Protein AF-A0A2E8F2G7-F1 (afdb_monomer_lite)

Secondary structure (DSSP, 8-state):
--PPPP----SSPPS-----GGGGT--SSSEEEEE--S-S--TT-HHHHHHHTT----TTS-HHHHHHHHHHHHHHHSS--SEEEEES---TT-EEE--HHHHHHHHHTEETTEEETTSPP-GGG-SS-EEEEESSHHHHHHHHHHHHHHHHTTT-S-S----

Radius of gyration: 19.28 Å; chains: 1; bounding box: 91×30×46 Å

Sequence (163 aa):
MTVPRLLHNMSVRPRTRVFHPEETLTRSHGVGLVFRFSVDDWSEDPRRLARLLGISVAQEADVEETLRQCLDEHVRRMPLPDACLVTEHSVLHDSACASDLTVAAVMSKSSGNIFLKQKQPSLYGIGPPIVLLLSDEQEVQEVLKWVRLHEADQKRPGQGEKP

Foldseek 3Di:
DDDDDPPPPPPDDPPDDDDDPVCQADDPAFAKEKQAAPDQDLPPDLVSLCVSQVHDDDPPDDSVVSLQVQLLVVLLPALDDQKFFKDLHDHPPHHYDPHNSPSQSQQQQDDDTMGGSPDGGDSVSRHRMMITGHRDVVSVVSRNVVSCVPCVVVPDDDDDDDD

Structure (mmCIF, N/CA/C/O backbone):
data_AF-A0A2E8F2G7-F1
#
_entry.id   AF-A0A2E8F2G7-F1
#
loop_
_atom_site.group_PDB
_atom_site.id
_atom_site.type_symbol
_atom_site.label_atom_id
_atom_site.label_alt_id
_atom_site.label_comp_id
_atom_site.label_asym_id
_atom_site.label_entity_id
_atom_site.label_seq_id
_atom_site.pdbx_PDB_ins_code
_atom_site.Cartn_x
_atom_site.Cartn_y
_atom_site.Cartn_z
_atom_site.occupancy
_atom_site.B_iso_or_equiv
_atom_site.auth_seq_id
_atom_site.auth_comp_id
_atom_site.auth_asym_id
_atom_site.auth_atom_id
_atom_site.pdbx_PDB_model_num
ATOM 1 N N . MET A 1 1 ? 54.626 5.316 9.269 1.00 40.19 1 MET A N 1
ATOM 2 C CA . MET A 1 1 ? 53.755 4.226 8.778 1.00 40.19 1 MET A CA 1
ATOM 3 C C . MET A 1 1 ? 52.319 4.708 8.883 1.00 40.19 1 MET A C 1
ATOM 5 O O . MET A 1 1 ? 51.849 4.942 9.988 1.00 40.19 1 MET A O 1
ATOM 9 N N . THR A 1 2 ? 51.677 4.987 7.753 1.00 44.59 2 THR A N 1
ATOM 10 C CA . THR A 1 2 ? 50.343 5.600 7.691 1.00 44.59 2 THR A CA 1
ATOM 11 C C . THR A 1 2 ? 49.302 4.487 7.650 1.00 44.59 2 THR A C 1
ATOM 13 O O . THR A 1 2 ? 49.283 3.696 6.712 1.00 44.59 2 THR A O 1
ATOM 16 N N . VAL A 1 3 ? 48.476 4.385 8.691 1.00 47.81 3 VAL A N 1
ATOM 17 C CA . VAL A 1 3 ? 47.394 3.392 8.766 1.00 47.81 3 VAL A CA 1
ATOM 18 C C . VAL A 1 3 ? 46.339 3.743 7.706 1.00 47.81 3 VAL A C 1
ATOM 20 O O . VAL A 1 3 ? 45.939 4.910 7.640 1.00 47.81 3 VAL A O 1
ATOM 23 N N . PRO A 1 4 ? 45.873 2.793 6.874 1.00 47.03 4 PRO A N 1
ATOM 24 C CA . PRO A 1 4 ? 44.811 3.068 5.918 1.00 47.03 4 PRO A CA 1
ATOM 25 C C . PRO A 1 4 ? 43.531 3.417 6.684 1.00 47.03 4 PRO A C 1
ATOM 27 O O . PRO A 1 4 ? 42.989 2.606 7.433 1.00 47.03 4 PRO A O 1
ATOM 30 N N . ARG A 1 5 ? 43.047 4.651 6.520 1.00 55.69 5 ARG A N 1
ATOM 31 C CA . ARG A 1 5 ? 41.720 5.045 6.998 1.00 55.69 5 ARG A CA 1
ATOM 32 C C . ARG A 1 5 ? 40.690 4.540 5.994 1.00 55.69 5 ARG A C 1
ATOM 34 O O . ARG A 1 5 ? 40.705 4.969 4.843 1.00 55.69 5 ARG A O 1
ATOM 41 N N . LEU A 1 6 ? 39.788 3.664 6.437 1.00 51.62 6 LEU A N 1
ATOM 42 C CA . LEU A 1 6 ? 38.568 3.365 5.691 1.00 51.62 6 LEU A CA 1
ATOM 43 C C . LEU A 1 6 ? 37.814 4.683 5.456 1.00 51.62 6 LEU A C 1
ATOM 45 O O . LEU A 1 6 ? 37.410 5.359 6.407 1.00 51.62 6 LEU A O 1
ATOM 49 N N . LEU A 1 7 ? 37.626 5.057 4.194 1.00 52.91 7 LEU A N 1
ATOM 50 C CA . LEU A 1 7 ? 36.696 6.114 3.817 1.00 52.91 7 LEU A CA 1
ATOM 51 C C . LEU A 1 7 ? 35.283 5.549 3.974 1.00 52.91 7 LEU A C 1
ATOM 53 O O . LEU A 1 7 ? 34.813 4.769 3.150 1.00 52.91 7 LEU A O 1
ATOM 57 N N . HIS A 1 8 ? 34.617 5.923 5.062 1.00 43.84 8 HIS A N 1
ATOM 58 C CA . HIS A 1 8 ? 33.224 5.574 5.311 1.00 43.84 8 HIS A CA 1
ATOM 59 C C . HIS A 1 8 ? 32.360 6.481 4.430 1.00 43.84 8 HIS A C 1
ATOM 61 O O . HIS A 1 8 ? 31.930 7.548 4.853 1.00 43.84 8 HIS A O 1
ATOM 67 N N . ASN A 1 9 ? 32.174 6.094 3.169 1.00 52.44 9 ASN A N 1
ATOM 68 C CA . ASN A 1 9 ? 31.421 6.864 2.179 1.00 52.44 9 ASN A CA 1
ATOM 69 C C . ASN A 1 9 ? 30.074 6.187 1.869 1.00 52.44 9 ASN A C 1
ATOM 71 O O . ASN A 1 9 ? 29.742 5.950 0.715 1.00 52.44 9 ASN A O 1
ATOM 75 N N . MET A 1 10 ? 29.329 5.793 2.908 1.00 49.56 10 MET A N 1
ATOM 76 C CA . MET A 1 10 ? 28.148 4.919 2.773 1.00 49.56 10 MET A CA 1
ATOM 77 C C . MET A 1 10 ? 26.815 5.564 3.193 1.00 49.56 10 MET A C 1
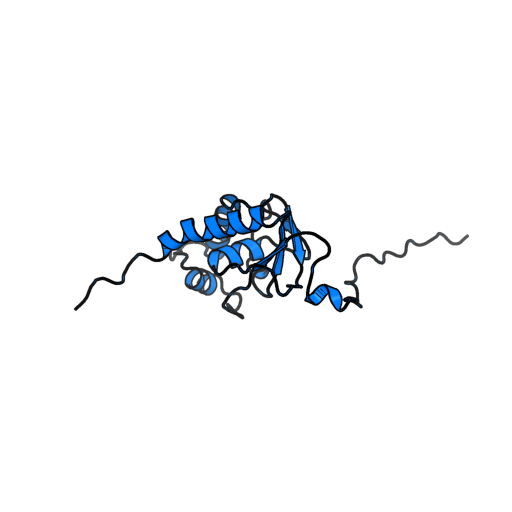ATOM 79 O O . MET A 1 10 ? 25.802 4.875 3.230 1.00 49.56 10 MET A O 1
ATOM 83 N N . SER A 1 11 ? 26.772 6.871 3.475 1.00 54.38 11 SER A N 1
ATOM 84 C CA . SER A 1 11 ? 25.556 7.509 4.02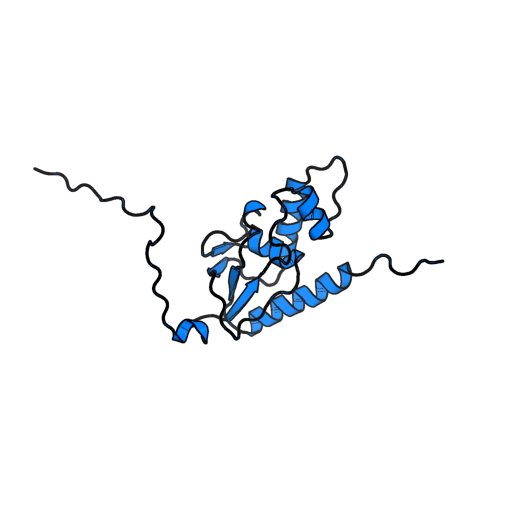7 1.00 54.38 11 SER A CA 1
ATOM 85 C C . SER A 1 11 ? 24.977 8.645 3.182 1.00 54.38 11 SER A C 1
ATOM 87 O O . SER A 1 11 ? 24.012 9.283 3.599 1.00 54.38 11 SER A O 1
ATOM 89 N N . VAL A 1 12 ? 25.545 8.942 2.011 1.00 55.88 12 VAL A N 1
ATOM 90 C CA . VAL A 1 12 ? 25.053 10.031 1.153 1.00 55.88 12 VAL A CA 1
ATOM 91 C C . VAL A 1 12 ? 24.199 9.434 0.040 1.00 55.88 12 VAL A C 1
ATOM 93 O O . VAL A 1 12 ? 24.662 8.560 -0.690 1.00 55.88 12 VAL A O 1
ATOM 96 N N . ARG A 1 13 ? 22.951 9.907 -0.098 1.00 50.47 13 ARG A N 1
ATOM 97 C CA . ARG A 1 13 ? 22.090 9.527 -1.228 1.00 50.47 13 ARG A CA 1
ATOM 98 C C . ARG A 1 13 ? 22.826 9.808 -2.550 1.00 50.47 13 ARG A C 1
ATOM 100 O O . ARG A 1 13 ? 23.494 10.843 -2.641 1.00 50.47 13 ARG A O 1
ATOM 107 N N . PRO A 1 14 ? 22.709 8.936 -3.568 1.00 56.03 14 PRO A N 1
ATOM 108 C CA . PRO A 1 14 ? 23.301 9.179 -4.878 1.00 56.03 14 PRO A CA 1
ATOM 109 C C . PRO A 1 14 ? 22.914 10.573 -5.378 1.00 56.03 14 PRO A C 1
ATOM 111 O O . PRO A 1 14 ? 21.732 10.896 -5.464 1.00 56.03 14 PRO A O 1
ATOM 114 N N . ARG A 1 15 ? 23.911 11.418 -5.665 1.00 55.78 15 ARG A N 1
ATOM 115 C CA . ARG A 1 15 ? 23.686 12.805 -6.113 1.00 55.78 15 ARG A CA 1
ATOM 116 C C . ARG A 1 15 ? 23.272 12.897 -7.582 1.00 55.78 15 ARG A C 1
ATOM 118 O O . ARG A 1 15 ? 22.765 13.929 -8.000 1.00 55.78 15 ARG A O 1
ATOM 125 N N . THR A 1 16 ? 23.454 11.812 -8.329 1.00 55.19 16 THR A N 1
ATOM 126 C CA . THR A 1 16 ? 23.105 11.712 -9.743 1.00 55.19 16 THR A CA 1
ATOM 127 C C . THR A 1 16 ? 22.395 10.385 -9.967 1.00 55.19 16 THR A C 1
ATOM 129 O O . THR A 1 16 ? 22.961 9.326 -9.698 1.00 55.19 16 THR A O 1
ATOM 132 N N . ARG A 1 17 ? 21.154 10.448 -10.449 1.00 58.88 17 ARG A N 1
ATOM 133 C CA . ARG A 1 17 ? 20.433 9.306 -11.015 1.00 58.88 17 ARG A CA 1
ATOM 134 C C . ARG A 1 17 ? 20.478 9.465 -12.532 1.00 58.88 17 ARG A C 1
ATOM 136 O O . ARG A 1 17 ? 20.071 10.504 -13.043 1.00 58.88 17 ARG A O 1
ATOM 143 N N . VAL A 1 18 ? 21.035 8.479 -13.226 1.00 61.56 18 VAL A N 1
ATOM 144 C CA . VAL A 1 18 ? 21.012 8.413 -14.690 1.00 61.56 18 VAL A CA 1
ATOM 145 C C . VAL A 1 18 ? 19.820 7.545 -15.058 1.00 61.56 18 VAL A C 1
ATOM 147 O O . VAL A 1 18 ? 19.725 6.429 -14.560 1.00 61.56 18 VAL A O 1
ATOM 150 N N . PHE A 1 19 ? 18.920 8.080 -15.876 1.00 56.78 19 PHE A N 1
ATOM 151 C CA . PHE A 1 19 ? 17.791 7.343 -16.428 1.00 56.78 19 PHE A CA 1
ATOM 152 C C . PHE A 1 19 ? 18.038 7.143 -17.917 1.00 56.78 19 PHE A C 1
ATOM 154 O O . PHE A 1 19 ? 18.404 8.095 -18.617 1.00 56.78 19 PHE A O 1
ATOM 161 N N . HIS A 1 20 ? 17.851 5.921 -18.404 1.00 58.22 20 HIS A N 1
ATOM 162 C CA . HIS A 1 20 ? 17.870 5.663 -19.838 1.00 58.22 20 HIS A CA 1
ATOM 163 C C . HIS A 1 20 ? 16.501 6.036 -20.432 1.00 58.22 20 HIS A C 1
ATOM 165 O O . HIS A 1 20 ? 15.480 5.689 -19.851 1.00 58.22 20 HIS A O 1
ATOM 171 N N . PRO A 1 21 ? 16.424 6.717 -21.590 1.00 57.84 21 PRO A N 1
ATOM 172 C CA . PRO A 1 21 ? 15.144 7.127 -22.181 1.00 57.84 21 PRO A CA 1
ATOM 173 C C . PRO A 1 21 ? 14.147 5.972 -22.390 1.00 57.84 21 PRO A C 1
ATOM 175 O O . PRO A 1 21 ? 12.942 6.166 -22.242 1.00 57.84 21 PRO A O 1
ATOM 178 N N . GLU A 1 22 ? 14.643 4.761 -22.667 1.00 54.91 22 GLU A N 1
ATOM 179 C CA . GLU A 1 22 ? 13.837 3.538 -22.822 1.00 54.91 22 GLU A CA 1
ATOM 180 C C . GLU A 1 22 ? 13.141 3.087 -21.522 1.00 54.91 22 GLU A C 1
ATOM 182 O O . GLU A 1 22 ? 12.105 2.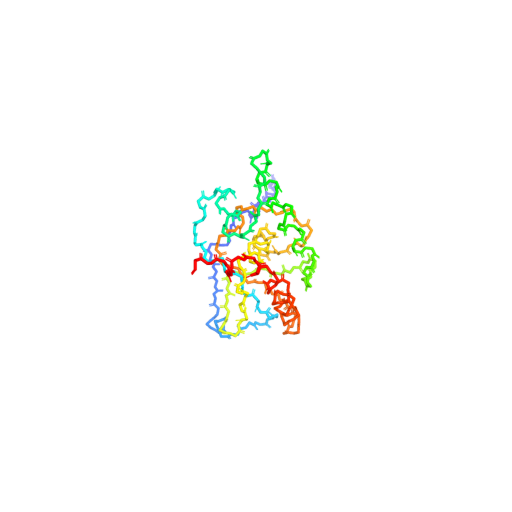418 -21.577 1.00 54.91 22 GLU A O 1
ATOM 187 N N . GLU A 1 23 ? 13.641 3.522 -20.358 1.00 60.00 23 GLU A N 1
ATOM 188 C CA . GLU A 1 23 ? 13.075 3.209 -19.038 1.00 60.00 23 GLU A CA 1
ATOM 189 C C . GLU A 1 23 ? 11.734 3.904 -18.788 1.00 60.00 23 GLU A C 1
ATOM 191 O O . GLU A 1 23 ? 11.034 3.529 -17.858 1.00 60.00 23 GLU A O 1
ATOM 196 N N . THR A 1 24 ? 11.342 4.890 -19.607 1.00 62.22 24 THR A N 1
ATOM 197 C CA . THR A 1 24 ? 10.027 5.557 -19.496 1.00 62.22 24 THR A CA 1
ATOM 198 C C . THR A 1 24 ? 8.890 4.767 -20.152 1.00 62.22 24 THR A C 1
ATOM 200 O O . THR A 1 24 ? 7.727 4.914 -19.768 1.00 62.22 24 THR A O 1
ATOM 203 N N . LEU A 1 25 ? 9.220 3.902 -21.116 1.00 65.62 25 LEU A N 1
ATOM 204 C CA . LEU A 1 25 ? 8.256 3.081 -21.855 1.00 65.62 25 LEU A CA 1
ATOM 205 C C . LEU A 1 25 ? 8.167 1.661 -21.298 1.00 65.62 25 LEU A C 1
ATOM 207 O O . LEU A 1 25 ? 7.089 1.070 -21.291 1.00 65.62 25 LEU A O 1
ATOM 211 N N . THR A 1 26 ? 9.293 1.115 -20.839 1.00 67.75 26 THR A N 1
ATOM 212 C CA . THR A 1 26 ? 9.395 -0.280 -20.400 1.00 67.75 26 THR A CA 1
ATOM 213 C C . THR A 1 26 ? 10.281 -0.406 -19.170 1.00 67.75 26 THR A C 1
ATOM 215 O O . THR A 1 26 ? 11.147 0.428 -18.920 1.00 67.75 26 THR A O 1
ATOM 218 N N . ARG A 1 27 ? 10.068 -1.466 -18.389 1.00 78.56 27 ARG A N 1
ATOM 219 C CA . ARG A 1 27 ? 10.907 -1.824 -17.245 1.00 78.56 27 ARG A CA 1
ATOM 220 C C . ARG A 1 27 ? 11.683 -3.089 -17.595 1.00 78.56 27 ARG A C 1
ATOM 222 O O . ARG A 1 27 ? 11.112 -4.013 -18.163 1.00 78.56 27 ARG A O 1
ATOM 229 N N . SER A 1 28 ? 12.969 -3.144 -17.251 1.00 73.62 28 SER A N 1
ATOM 230 C CA . SER A 1 28 ? 13.811 -4.315 -17.539 1.00 73.62 28 SER A CA 1
ATOM 231 C C . SER A 1 28 ? 13.382 -5.567 -16.768 1.00 73.62 28 SER A C 1
ATOM 233 O O . SER A 1 28 ? 13.557 -6.676 -17.269 1.00 73.62 28 SER A O 1
ATOM 235 N N . HIS A 1 29 ? 12.802 -5.397 -15.573 1.00 77.81 29 HIS A N 1
ATOM 236 C CA . HIS A 1 29 ? 12.365 -6.489 -14.702 1.00 77.81 29 HIS A CA 1
ATOM 237 C C . HIS A 1 29 ? 11.142 -6.112 -13.860 1.00 77.81 29 HIS A C 1
ATOM 239 O O . HIS A 1 29 ? 11.056 -4.988 -13.361 1.00 77.81 29 HIS A O 1
ATOM 245 N N . GLY A 1 30 ? 10.268 -7.095 -13.628 1.00 86.56 30 GLY A N 1
ATOM 246 C CA . GLY A 1 30 ? 9.059 -6.968 -12.815 1.00 86.56 30 GLY A CA 1
ATOM 247 C C . GLY A 1 30 ? 7.950 -6.154 -13.480 1.00 86.56 30 GLY A C 1
ATOM 248 O O . GLY A 1 30 ? 8.165 -5.465 -14.479 1.00 86.56 30 GLY A O 1
ATOM 249 N N . VAL A 1 31 ? 6.758 -6.222 -12.896 1.00 92.56 31 VAL A N 1
ATOM 250 C CA . VAL A 1 31 ? 5.579 -5.458 -13.323 1.00 92.56 31 VAL A CA 1
ATOM 251 C C . VAL A 1 31 ? 5.233 -4.443 -12.241 1.00 92.56 31 VAL A C 1
ATOM 253 O O . VAL A 1 31 ? 5.213 -4.773 -11.053 1.00 92.56 31 VAL A O 1
ATOM 256 N N . GLY A 1 32 ? 5.026 -3.185 -12.634 1.00 94.06 32 GLY A N 1
ATOM 257 C CA . GLY A 1 32 ? 4.753 -2.110 -11.692 1.00 94.06 32 GLY A CA 1
ATOM 258 C C . GLY A 1 32 ? 3.277 -2.022 -11.318 1.00 94.06 32 GLY A C 1
ATOM 259 O O . GLY A 1 32 ? 2.397 -1.968 -12.178 1.00 94.06 32 GLY A O 1
ATOM 260 N N . LEU A 1 33 ? 3.021 -1.933 -10.014 1.00 96.44 33 LEU A N 1
ATOM 261 C CA . LEU A 1 33 ? 1.741 -1.508 -9.462 1.00 96.44 33 LEU A CA 1
ATOM 262 C C . LEU A 1 33 ? 1.923 -0.157 -8.764 1.00 96.44 33 LEU A C 1
ATOM 264 O O . LEU A 1 33 ? 2.623 -0.050 -7.755 1.00 96.44 33 LEU A O 1
ATOM 268 N N . VAL A 1 34 ? 1.313 0.879 -9.333 1.00 96.50 34 VAL A N 1
ATOM 269 C CA . VAL A 1 34 ? 1.389 2.263 -8.867 1.00 96.50 34 VAL A CA 1
ATOM 270 C C . VAL A 1 34 ? 0.428 2.479 -7.704 1.00 96.50 34 VAL A C 1
ATOM 272 O O . VAL A 1 34 ? -0.769 2.202 -7.805 1.00 96.50 34 VAL A O 1
ATOM 275 N N . PHE A 1 35 ? 0.950 3.053 -6.625 1.00 95.50 35 PHE A N 1
ATOM 276 C CA . PHE A 1 35 ? 0.197 3.512 -5.468 1.00 95.50 35 PHE A CA 1
ATOM 277 C C . PHE A 1 35 ? 0.361 5.025 -5.348 1.00 95.50 35 PHE A C 1
ATOM 279 O O . PHE A 1 35 ? 1.455 5.534 -5.090 1.00 95.50 35 PHE A O 1
ATOM 286 N N . ARG A 1 36 ? -0.735 5.751 -5.569 1.00 94.00 36 ARG A N 1
ATOM 287 C CA . ARG A 1 36 ? -0.797 7.211 -5.469 1.00 94.00 36 ARG A CA 1
ATOM 288 C C . ARG A 1 36 ? -1.948 7.581 -4.561 1.00 94.00 36 ARG A C 1
ATOM 290 O O . ARG A 1 36 ? -3.086 7.244 -4.865 1.00 94.00 36 ARG A O 1
ATOM 297 N N . PHE A 1 37 ? -1.635 8.249 -3.459 1.00 92.12 37 PHE A N 1
ATOM 298 C CA . PHE A 1 37 ? -2.659 8.707 -2.536 1.00 92.12 37 PHE A CA 1
ATOM 299 C C . PHE A 1 37 ? -3.378 9.897 -3.164 1.00 92.12 37 PHE A C 1
ATOM 301 O O . PHE A 1 37 ? -2.721 10.790 -3.697 1.00 92.12 37 PHE A O 1
ATOM 308 N N . SER A 1 38 ? -4.712 9.898 -3.158 1.00 87.12 38 SER A N 1
ATOM 309 C CA . SER A 1 38 ? -5.491 10.922 -3.875 1.00 87.12 38 SER A CA 1
ATOM 310 C C . SER A 1 38 ? -5.397 12.311 -3.239 1.00 87.12 38 SER A C 1
ATOM 312 O O . SER A 1 38 ? -5.796 13.301 -3.850 1.00 87.12 38 SER A O 1
ATOM 314 N N . VAL A 1 39 ? -4.898 12.392 -2.004 1.00 82.69 39 VAL A N 1
ATOM 315 C CA . VAL A 1 39 ? -4.754 13.635 -1.249 1.00 82.69 39 VAL A CA 1
ATOM 316 C C . VAL A 1 39 ? -3.274 13.956 -1.103 1.00 82.69 39 VAL A C 1
ATOM 318 O O . VAL A 1 39 ? -2.563 13.279 -0.368 1.00 82.69 39 VAL A O 1
ATOM 321 N N . ASP A 1 40 ? -2.834 15.023 -1.767 1.00 70.50 40 ASP A N 1
ATOM 322 C CA . ASP A 1 40 ? -1.426 15.442 -1.768 1.00 70.50 40 ASP A CA 1
ATOM 323 C C . ASP A 1 40 ? -0.917 15.853 -0.375 1.00 70.50 40 ASP A C 1
ATOM 325 O O . ASP A 1 40 ? 0.272 15.723 -0.091 1.00 70.50 40 ASP A O 1
ATOM 329 N N . ASP A 1 41 ? -1.806 16.336 0.502 1.00 76.62 41 ASP A N 1
ATOM 330 C CA . ASP A 1 41 ? -1.461 16.718 1.872 1.00 76.62 41 ASP A CA 1
ATOM 331 C C . ASP A 1 41 ? -2.612 16.466 2.864 1.00 76.62 41 ASP A C 1
ATOM 333 O O . ASP A 1 41 ? -3.672 17.106 2.826 1.00 76.62 41 ASP A O 1
ATOM 337 N N . TRP A 1 42 ? -2.387 15.535 3.793 1.00 86.50 42 TRP A N 1
ATOM 338 C CA . TRP A 1 42 ? -3.245 15.287 4.958 1.00 86.50 42 TRP A CA 1
ATOM 339 C C . TRP A 1 42 ? -2.776 16.064 6.206 1.00 86.50 42 TRP A C 1
ATOM 341 O O . TRP A 1 42 ? -3.341 15.894 7.287 1.00 86.50 42 TRP A O 1
ATOM 351 N N . SER A 1 43 ? -1.795 16.957 6.035 1.00 85.81 43 SER A N 1
ATOM 352 C CA . SER A 1 43 ? -1.189 17.862 7.021 1.00 85.81 43 SER A CA 1
ATOM 353 C C . SER A 1 43 ? -0.639 17.163 8.256 1.00 85.81 43 SER A C 1
ATOM 355 O O . SER A 1 43 ? -0.629 17.733 9.343 1.00 85.81 43 SER A O 1
ATOM 357 N N . GLU A 1 44 ? -0.227 15.910 8.081 1.00 85.88 44 GLU A N 1
ATOM 358 C CA . GLU A 1 44 ? 0.313 15.060 9.138 1.00 85.88 44 GLU A CA 1
ATOM 359 C C . GLU A 1 44 ? -0.617 14.903 10.366 1.00 85.88 44 GLU A C 1
ATOM 361 O O . GLU A 1 44 ? -0.165 14.530 11.444 1.00 85.88 44 GLU A O 1
ATOM 366 N N . ASP A 1 45 ? -1.932 15.134 10.205 1.00 91.56 45 ASP A N 1
ATOM 367 C CA . ASP A 1 45 ? -2.959 14.931 11.238 1.00 91.56 45 ASP A CA 1
ATOM 368 C C . ASP A 1 45 ? -3.608 13.530 11.136 1.00 91.56 45 ASP A C 1
ATOM 370 O O . ASP A 1 45 ? -4.409 13.283 10.220 1.00 91.56 45 ASP A O 1
ATOM 374 N N . PRO A 1 46 ? -3.356 12.613 12.094 1.00 93.19 46 PRO A N 1
ATOM 375 C CA . PRO A 1 46 ? -3.945 11.274 12.101 1.00 93.19 46 PRO A CA 1
ATOM 376 C C . PRO A 1 46 ? -5.481 11.281 12.061 1.00 93.19 46 PRO A C 1
ATOM 378 O O . PRO A 1 46 ? -6.089 10.433 11.409 1.00 93.19 46 PRO A O 1
ATOM 381 N N . ARG A 1 47 ? -6.156 12.255 12.692 1.00 93.19 47 ARG A N 1
ATOM 382 C CA . ARG A 1 47 ? -7.633 12.323 12.658 1.00 93.19 47 ARG A CA 1
ATOM 383 C C . ARG A 1 47 ? -8.147 12.709 11.280 1.00 93.19 47 ARG A C 1
ATOM 385 O O . ARG A 1 47 ? -9.213 12.249 10.859 1.00 93.19 47 ARG A O 1
ATOM 392 N N . ARG A 1 48 ? -7.425 13.566 10.560 1.00 92.69 48 ARG A N 1
ATOM 393 C CA . ARG A 1 48 ? -7.739 13.887 9.167 1.00 92.69 48 ARG A CA 1
ATOM 394 C C . ARG A 1 48 ? -7.503 12.683 8.265 1.00 92.69 48 ARG A C 1
ATOM 396 O O . ARG A 1 48 ? -8.398 12.366 7.485 1.00 92.69 48 ARG A O 1
ATOM 403 N N . LEU A 1 49 ? -6.377 11.989 8.420 1.00 94.00 49 LEU A N 1
ATOM 404 C CA . LEU A 1 49 ? -6.079 10.784 7.648 1.00 94.00 49 LEU A CA 1
ATOM 405 C C . LEU A 1 49 ? -7.151 9.704 7.848 1.00 94.00 49 LEU A C 1
ATOM 407 O O . LEU A 1 49 ? -7.693 9.207 6.867 1.00 94.00 49 LEU A O 1
ATOM 411 N N . ALA A 1 50 ? -7.550 9.413 9.089 1.00 93.62 50 ALA A N 1
ATOM 412 C CA . ALA A 1 50 ? -8.609 8.439 9.370 1.00 93.62 50 ALA A CA 1
ATOM 413 C C . ALA A 1 50 ? -9.929 8.766 8.656 1.00 93.62 50 ALA A C 1
ATOM 415 O O . ALA A 1 50 ? -10.532 7.884 8.050 1.00 93.62 50 ALA A O 1
ATOM 416 N N . ARG A 1 51 ? -10.342 10.041 8.645 1.00 91.69 51 ARG A N 1
ATOM 417 C CA . ARG A 1 51 ? -11.548 10.480 7.922 1.00 91.69 51 ARG A CA 1
ATOM 418 C C . ARG A 1 51 ? -11.432 10.293 6.411 1.00 91.69 51 ARG A C 1
ATOM 420 O O . ARG A 1 51 ? -12.393 9.844 5.798 1.00 91.69 51 ARG A O 1
ATOM 427 N N . LEU A 1 52 ? -10.278 10.620 5.826 1.00 92.19 52 LEU A N 1
ATOM 428 C CA . LEU A 1 52 ? -10.025 10.433 4.392 1.00 92.19 52 LEU A CA 1
ATOM 429 C C . LEU A 1 52 ? -10.076 8.954 3.995 1.00 92.19 52 LEU A C 1
ATOM 431 O O . LEU A 1 52 ? -10.588 8.620 2.934 1.00 92.19 52 LEU A O 1
ATOM 435 N N . LEU A 1 53 ? -9.595 8.076 4.876 1.00 92.12 53 LEU A N 1
ATOM 436 C CA . LEU A 1 53 ? -9.588 6.628 4.675 1.00 92.12 53 LEU A CA 1
ATOM 437 C C . LEU A 1 53 ? -10.913 5.940 5.044 1.00 92.12 53 LEU A C 1
ATOM 439 O O . LEU A 1 53 ? -11.018 4.725 4.909 1.00 92.12 53 LEU A O 1
ATOM 443 N N . GLY A 1 54 ? -11.908 6.681 5.546 1.00 91.31 54 GLY A N 1
ATOM 444 C CA . GLY A 1 54 ? -13.169 6.107 6.029 1.00 91.31 54 GLY A CA 1
ATOM 445 C C . GLY A 1 54 ? -13.028 5.247 7.293 1.00 91.31 54 GLY A C 1
ATOM 446 O O . GLY A 1 54 ? -13.910 4.445 7.593 1.00 91.31 54 GLY A O 1
ATOM 447 N N . ILE A 1 55 ? -11.936 5.399 8.048 1.00 91.69 55 ILE A N 1
ATOM 448 C CA . ILE A 1 55 ? -11.673 4.647 9.277 1.00 91.69 55 ILE A CA 1
ATOM 449 C C . ILE A 1 55 ? -12.360 5.355 10.447 1.00 91.69 55 ILE A C 1
ATOM 451 O O . ILE A 1 55 ? -12.026 6.487 10.807 1.00 91.69 55 ILE A O 1
ATOM 455 N N . SER A 1 56 ? -13.322 4.670 11.063 1.00 89.81 56 SER A N 1
ATOM 456 C CA . SER A 1 56 ? -13.990 5.155 12.269 1.00 89.81 56 SER A CA 1
ATOM 457 C C . SER A 1 56 ? -13.098 4.944 13.488 1.00 89.81 56 SER A C 1
ATOM 459 O O . SER A 1 56 ? -12.763 3.813 13.831 1.00 89.81 56 SER A O 1
ATOM 461 N N . VAL A 1 57 ? -12.760 6.033 14.176 1.00 90.62 57 VAL A N 1
ATOM 462 C CA . VAL A 1 57 ? -11.957 6.011 15.403 1.00 90.62 57 VAL A CA 1
ATOM 463 C C . VAL A 1 57 ? -12.798 6.550 16.554 1.00 90.62 57 VAL A C 1
ATOM 465 O O . VAL A 1 57 ? -13.380 7.632 16.448 1.00 90.62 57 VAL A O 1
ATOM 468 N N . ALA A 1 58 ? -12.869 5.802 17.656 1.00 89.12 58 ALA A N 1
ATOM 469 C CA . ALA A 1 58 ? -13.587 6.236 18.851 1.00 89.12 58 ALA A CA 1
ATOM 470 C C . ALA A 1 58 ? -12.980 7.527 19.427 1.00 89.12 58 ALA A C 1
ATOM 472 O O . ALA A 1 58 ? -11.780 7.774 19.310 1.00 89.12 58 ALA A O 1
ATOM 473 N N . GLN A 1 59 ? -13.805 8.360 20.066 1.00 84.50 59 GLN A N 1
ATOM 474 C CA . GLN A 1 59 ? -13.388 9.691 20.518 1.00 84.50 59 GLN A CA 1
ATOM 475 C C . GLN A 1 59 ? -12.189 9.653 21.482 1.00 84.50 59 GLN A C 1
ATOM 477 O O . GLN A 1 59 ? -11.283 10.479 21.346 1.00 84.50 59 GLN A O 1
ATOM 482 N N . GLU A 1 60 ? -12.174 8.672 22.388 1.00 88.94 60 GLU A N 1
ATOM 483 C CA . GLU A 1 60 ? -11.142 8.481 23.418 1.00 88.94 60 GLU A CA 1
ATOM 484 C C . GLU A 1 60 ? -9.987 7.560 22.992 1.00 88.94 60 GLU A C 1
ATOM 486 O O . GLU A 1 60 ? -9.022 7.408 23.736 1.00 88.94 60 GLU A O 1
ATOM 491 N N . ALA A 1 61 ? -10.064 6.936 21.812 1.00 89.94 61 ALA A N 1
ATOM 492 C CA . ALA A 1 61 ? -9.009 6.047 21.339 1.00 89.94 61 ALA A CA 1
ATOM 493 C C . ALA A 1 61 ? -7.783 6.832 20.852 1.00 89.94 61 ALA A C 1
ATOM 495 O O . ALA A 1 61 ? -7.901 7.941 20.317 1.00 89.94 61 ALA A O 1
ATOM 496 N N . ASP A 1 62 ? -6.606 6.216 20.977 1.00 94.75 62 ASP A N 1
ATOM 497 C CA . ASP A 1 62 ? -5.402 6.689 20.301 1.00 94.75 62 ASP A CA 1
ATOM 498 C C . ASP A 1 62 ? -5.576 6.508 18.787 1.00 94.75 62 ASP A C 1
ATOM 500 O O . ASP A 1 62 ? -5.636 5.394 18.259 1.00 94.75 62 ASP A O 1
ATOM 504 N N . VAL A 1 63 ? -5.710 7.633 18.091 1.00 94.81 63 VAL A N 1
ATOM 505 C CA . VAL A 1 63 ? -6.013 7.681 16.660 1.00 94.81 63 VAL A CA 1
ATOM 506 C C . VAL A 1 63 ? -4.854 7.161 15.829 1.00 94.81 63 VAL A C 1
ATOM 508 O O . VAL A 1 63 ? -5.075 6.477 14.831 1.00 94.81 63 VAL A O 1
ATOM 511 N N . GLU A 1 64 ? -3.631 7.491 16.228 1.00 95.38 64 GLU A N 1
ATOM 512 C CA . GLU A 1 64 ? -2.434 7.119 15.490 1.00 95.38 64 GLU A CA 1
ATOM 513 C C . GLU A 1 64 ? -2.220 5.610 15.572 1.00 95.38 64 GLU A C 1
ATOM 515 O O . GLU A 1 64 ? -2.010 4.955 14.549 1.00 95.38 64 GLU A O 1
ATOM 520 N N . GLU A 1 65 ? -2.359 5.047 16.771 1.00 95.88 65 GLU A N 1
ATOM 521 C CA . GLU A 1 65 ? -2.245 3.607 16.976 1.00 95.88 65 GLU A CA 1
ATOM 522 C C . GLU A 1 65 ? -3.383 2.840 16.292 1.00 95.88 65 GLU A C 1
ATOM 524 O O . GLU A 1 65 ? -3.134 1.849 15.606 1.00 95.88 65 GLU A O 1
ATOM 529 N N . THR A 1 66 ? -4.622 3.339 16.380 1.00 95.62 66 THR A N 1
ATOM 530 C CA . THR A 1 66 ? -5.767 2.733 15.676 1.00 95.62 66 THR A CA 1
ATOM 531 C C . THR A 1 66 ? -5.522 2.693 14.167 1.00 95.62 66 THR A C 1
ATOM 533 O O . THR A 1 66 ? -5.721 1.660 13.529 1.00 95.62 66 THR A O 1
ATOM 536 N N . LEU A 1 67 ? -5.032 3.793 13.586 1.00 96.12 67 LEU A N 1
ATOM 537 C CA . LEU A 1 67 ? -4.669 3.838 12.173 1.00 96.12 67 LEU A CA 1
ATOM 538 C C . LEU A 1 67 ? -3.582 2.826 11.828 1.00 96.12 67 LEU A C 1
ATOM 540 O O . LEU A 1 67 ? -3.742 2.072 10.870 1.00 96.12 67 LEU A O 1
ATOM 544 N N . ARG A 1 68 ? -2.489 2.780 12.599 1.00 97.25 68 ARG A N 1
ATOM 545 C CA . ARG A 1 68 ? -1.410 1.811 12.365 1.00 97.25 68 ARG A CA 1
ATOM 546 C C . ARG A 1 68 ? -1.937 0.382 12.370 1.00 97.25 68 ARG A C 1
ATOM 548 O O . ARG A 1 68 ? -1.590 -0.377 11.471 1.00 97.25 68 ARG A O 1
ATOM 555 N N . GLN A 1 69 ? -2.795 0.032 13.323 1.00 96.50 69 GLN A N 1
ATOM 556 C CA . GLN A 1 69 ? -3.385 -1.303 13.412 1.00 96.50 69 GLN A CA 1
ATOM 557 C C . GLN A 1 69 ? -4.265 -1.621 12.200 1.00 96.50 69 GLN A C 1
ATOM 559 O O . GLN A 1 69 ? -4.089 -2.672 11.582 1.00 96.50 69 GLN A O 1
ATOM 564 N N . CYS A 1 70 ? -5.146 -0.699 11.797 1.00 95.81 70 CYS A N 1
ATOM 565 C CA . CYS A 1 70 ? -5.992 -0.881 10.618 1.00 95.81 70 CYS A CA 1
ATOM 566 C C . CYS A 1 70 ? -5.167 -1.051 9.332 1.00 95.81 70 CYS A C 1
ATOM 568 O O . CYS A 1 70 ? -5.428 -1.962 8.547 1.00 95.81 70 CYS A O 1
ATOM 570 N N . LEU A 1 71 ? -4.149 -0.210 9.119 1.00 96.25 71 LEU A N 1
ATOM 571 C CA . LEU A 1 71 ? -3.274 -0.291 7.944 1.00 96.25 71 LEU A CA 1
ATOM 572 C C . LEU A 1 71 ? -2.432 -1.579 7.945 1.00 96.25 71 LEU A C 1
ATOM 574 O O . LEU A 1 71 ? -2.250 -2.212 6.902 1.00 96.25 71 LEU A O 1
ATOM 578 N N . ASP A 1 72 ? -1.928 -1.989 9.112 1.00 97.56 72 ASP A N 1
ATOM 579 C CA . ASP A 1 72 ? -1.165 -3.227 9.272 1.00 97.56 72 ASP A CA 1
ATOM 580 C C . ASP A 1 72 ? -2.017 -4.450 8.921 1.00 97.56 72 ASP A C 1
ATOM 582 O O . ASP A 1 72 ? -1.598 -5.276 8.103 1.00 97.56 72 ASP A O 1
ATOM 586 N N . GLU A 1 73 ? -3.220 -4.531 9.492 1.00 96.12 73 GLU A N 1
ATOM 587 C CA . GLU A 1 73 ? -4.172 -5.611 9.254 1.00 96.12 73 GLU A CA 1
ATOM 588 C C . GLU A 1 73 ? -4.610 -5.676 7.789 1.00 96.12 73 GLU A C 1
ATOM 590 O O . GLU A 1 73 ? -4.632 -6.764 7.203 1.00 96.12 73 GLU A O 1
ATOM 595 N N . HIS A 1 74 ? -4.889 -4.522 7.178 1.00 95.69 74 HIS A N 1
ATOM 596 C CA . HIS A 1 74 ? -5.259 -4.436 5.767 1.00 95.69 74 HIS A CA 1
ATOM 597 C C . HIS A 1 74 ? -4.184 -5.065 4.878 1.00 95.69 74 HIS A C 1
ATOM 599 O O . HIS A 1 74 ? -4.466 -6.000 4.129 1.00 95.69 74 HIS A O 1
ATOM 605 N N . VAL A 1 75 ? -2.921 -4.655 5.040 1.00 96.25 75 VAL A N 1
ATOM 606 C CA . VAL A 1 75 ? -1.798 -5.200 4.255 1.00 96.25 75 VAL A CA 1
ATOM 607 C C . VAL A 1 75 ? -1.543 -6.679 4.544 1.00 96.25 75 VAL A C 1
ATOM 609 O O . VAL A 1 75 ? -1.184 -7.423 3.632 1.00 96.25 75 VAL A O 1
ATOM 612 N N . ARG A 1 76 ? -1.732 -7.149 5.785 1.00 95.44 76 ARG A N 1
ATOM 613 C CA . ARG A 1 76 ? -1.548 -8.574 6.117 1.00 95.44 76 ARG A CA 1
ATOM 614 C C . ARG A 1 76 ? -2.497 -9.481 5.337 1.00 95.44 76 ARG A C 1
ATOM 616 O O . ARG A 1 76 ? -2.090 -10.576 4.953 1.00 95.44 76 ARG A O 1
ATOM 623 N N . ARG A 1 77 ? -3.724 -9.021 5.083 1.00 94.81 77 ARG A N 1
ATOM 624 C CA . ARG A 1 77 ? -4.757 -9.768 4.346 1.00 94.81 77 ARG A CA 1
ATOM 625 C C . ARG A 1 77 ? -4.570 -9.729 2.827 1.00 94.81 77 ARG A C 1
ATOM 627 O O . ARG A 1 77 ? -5.128 -10.575 2.133 1.00 94.81 77 ARG A O 1
ATOM 634 N N . MET A 1 78 ? -3.796 -8.774 2.313 1.00 95.19 78 MET A N 1
ATOM 635 C CA . MET A 1 78 ? -3.544 -8.642 0.879 1.00 95.19 78 MET A CA 1
ATOM 636 C C . MET A 1 78 ? -2.664 -9.780 0.339 1.00 95.19 78 MET A C 1
ATOM 638 O O . MET A 1 78 ? -1.731 -10.216 1.029 1.00 95.19 78 MET A O 1
ATOM 642 N N . PRO A 1 79 ? -2.860 -10.191 -0.929 1.00 95.94 79 PRO A N 1
ATOM 643 C CA . PRO A 1 79 ? -1.989 -11.1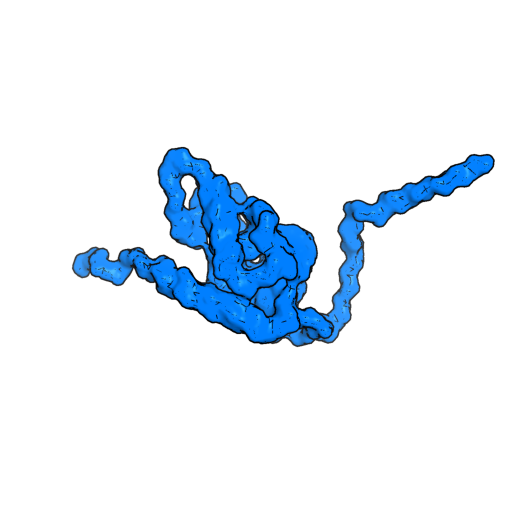33 -1.630 1.00 95.94 79 PRO A CA 1
ATOM 644 C C . PRO A 1 79 ? -0.705 -10.440 -2.129 1.00 95.94 79 PRO A C 1
ATOM 646 O O . PRO A 1 79 ? -0.311 -10.579 -3.277 1.00 95.94 79 PRO A O 1
ATOM 649 N N . LEU A 1 80 ? -0.072 -9.637 -1.273 1.00 95.56 80 LEU A N 1
ATOM 650 C CA . LEU A 1 80 ? 1.247 -9.064 -1.533 1.00 95.56 80 LEU A CA 1
ATOM 651 C C . LEU A 1 80 ? 2.341 -10.003 -1.006 1.00 95.56 80 LEU A C 1
ATOM 653 O O . LEU A 1 80 ? 2.127 -10.623 0.051 1.00 95.56 80 LEU A O 1
ATOM 657 N N . PRO A 1 81 ? 3.510 -10.055 -1.673 1.00 95.12 81 PRO A N 1
ATOM 658 C CA . PRO A 1 81 ? 4.679 -10.762 -1.162 1.00 95.12 81 PRO A CA 1
ATOM 659 C C . PRO A 1 81 ? 5.143 -10.162 0.172 1.00 95.12 81 PRO A C 1
ATOM 661 O O . PRO A 1 81 ? 4.857 -9.006 0.494 1.00 95.12 81 PRO A O 1
ATOM 664 N N . ASP A 1 82 ? 5.895 -10.938 0.955 1.00 95.62 82 ASP A N 1
ATOM 665 C CA . ASP A 1 82 ? 6.409 -10.477 2.253 1.00 95.62 82 ASP A CA 1
ATOM 666 C C . ASP A 1 82 ? 7.381 -9.299 2.121 1.00 95.62 82 ASP A C 1
ATOM 668 O O . ASP A 1 82 ? 7.460 -8.446 3.012 1.00 95.62 82 ASP A O 1
ATOM 672 N N . ALA A 1 83 ? 8.095 -9.236 0.998 1.00 95.44 83 ALA A N 1
ATOM 673 C CA . ALA A 1 83 ? 8.973 -8.141 0.632 1.00 95.44 83 ALA A CA 1
ATOM 674 C C . ALA A 1 83 ? 8.951 -7.929 -0.884 1.00 95.44 83 ALA A C 1
ATOM 676 O O . ALA A 1 83 ? 8.960 -8.895 -1.645 1.00 95.44 83 ALA A O 1
ATOM 677 N N . CYS A 1 84 ? 8.978 -6.673 -1.323 1.00 93.88 84 CYS A N 1
ATOM 678 C CA . CYS A 1 84 ? 9.174 -6.332 -2.731 1.00 93.88 84 CYS A CA 1
ATOM 679 C C . CYS A 1 84 ? 9.917 -5.005 -2.889 1.00 93.88 84 CYS A C 1
ATOM 681 O O . CYS A 1 84 ? 10.038 -4.209 -1.951 1.00 93.88 84 CYS A O 1
ATOM 683 N N . LEU A 1 85 ? 10.462 -4.789 -4.086 1.00 94.62 85 LEU A N 1
ATOM 684 C CA . LEU A 1 85 ? 11.167 -3.557 -4.410 1.00 94.62 85 LEU A CA 1
ATOM 685 C C . LEU A 1 85 ? 10.176 -2.421 -4.647 1.00 94.62 85 LEU A C 1
ATOM 687 O O . LEU A 1 85 ? 9.119 -2.605 -5.249 1.00 94.62 85 LEU A O 1
ATOM 691 N N . VAL A 1 86 ? 10.570 -1.237 -4.193 1.00 93.50 86 VAL A N 1
ATOM 692 C CA . VAL A 1 86 ? 9.837 0.014 -4.370 1.00 93.50 86 VAL A CA 1
ATOM 693 C C . VAL A 1 86 ? 10.660 0.935 -5.258 1.00 93.50 86 VAL A C 1
ATOM 695 O O . VAL A 1 86 ? 11.879 1.037 -5.109 1.00 93.50 86 VAL A O 1
ATOM 698 N N . THR A 1 87 ? 9.991 1.642 -6.158 1.00 90.62 87 THR A N 1
ATOM 699 C CA . THR A 1 87 ? 10.585 2.730 -6.935 1.00 90.62 87 THR A CA 1
ATOM 700 C C . THR A 1 87 ? 9.616 3.897 -7.060 1.00 90.62 87 THR A C 1
ATOM 702 O O . THR A 1 87 ? 8.406 3.729 -6.984 1.00 90.62 87 THR A O 1
ATOM 705 N N . GLU A 1 88 ? 10.153 5.094 -7.258 1.00 87.19 88 GLU A N 1
ATOM 706 C CA . GLU A 1 88 ? 9.381 6.316 -7.520 1.00 87.19 88 GLU A CA 1
ATOM 707 C C . GLU A 1 88 ? 9.025 6.441 -9.018 1.00 87.19 88 GLU A C 1
ATOM 709 O O . GLU A 1 88 ? 8.277 7.329 -9.416 1.00 87.19 88 GLU A O 1
ATOM 714 N N . HIS A 1 89 ? 9.575 5.560 -9.863 1.00 84.56 89 HIS A N 1
ATOM 715 C CA . HIS A 1 89 ? 9.449 5.623 -11.317 1.00 84.56 89 HIS A CA 1
ATOM 716 C C . HIS A 1 89 ? 8.365 4.671 -11.852 1.00 84.56 89 HIS A C 1
ATOM 718 O O . HIS A 1 89 ? 8.560 3.447 -11.889 1.00 84.56 89 HIS A O 1
ATOM 724 N N . SER A 1 90 ? 7.253 5.238 -12.329 1.00 84.62 90 SER A N 1
ATOM 725 C CA . SER A 1 90 ? 6.209 4.532 -13.087 1.00 84.62 90 SER A CA 1
ATOM 726 C C . SER A 1 90 ? 6.488 4.544 -14.589 1.00 84.62 90 SER A C 1
ATOM 728 O O . SER A 1 90 ? 6.939 5.561 -15.115 1.00 84.62 90 SER A O 1
ATOM 730 N N . VAL A 1 91 ? 6.156 3.455 -15.280 1.00 85.69 91 VAL A N 1
ATOM 731 C CA . VAL A 1 91 ? 6.167 3.368 -16.752 1.00 85.69 91 VAL A CA 1
ATOM 732 C C . VAL A 1 91 ? 4.747 3.347 -17.319 1.00 85.69 91 VAL A C 1
ATOM 734 O O . VAL A 1 91 ? 3.788 3.099 -16.592 1.00 85.69 91 VAL A O 1
ATOM 737 N N . LEU A 1 92 ? 4.596 3.616 -18.620 1.00 78.44 92 LEU A N 1
ATOM 738 C CA . LEU A 1 92 ? 3.291 3.833 -19.271 1.00 78.44 92 LEU A CA 1
ATOM 739 C C . LEU A 1 92 ? 2.301 2.658 -19.139 1.00 78.44 92 LEU A C 1
ATOM 741 O O . LEU A 1 92 ? 1.092 2.875 -19.159 1.00 78.4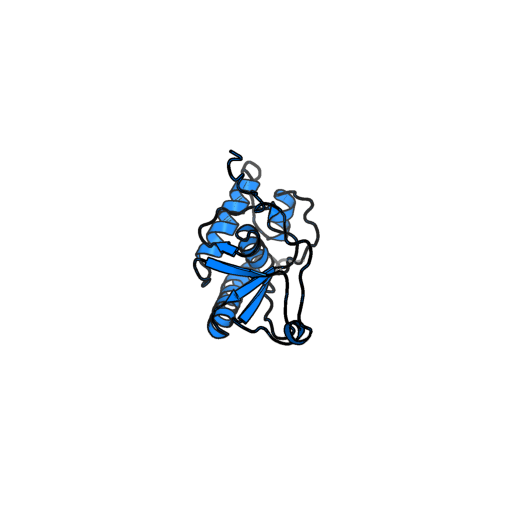4 92 LEU A O 1
ATOM 745 N N . HIS A 1 93 ? 2.803 1.432 -18.995 1.00 82.12 93 HIS A N 1
ATOM 746 C CA . HIS A 1 93 ? 1.991 0.217 -18.884 1.00 82.12 93 HIS A CA 1
ATOM 747 C C . HIS A 1 93 ? 1.804 -0.284 -17.445 1.00 82.12 93 HIS A C 1
ATOM 749 O O . HIS A 1 93 ? 1.214 -1.345 -17.257 1.00 82.12 93 HIS A O 1
ATOM 755 N N . ASP A 1 94 ? 2.278 0.455 -16.437 1.00 90.19 94 ASP A N 1
ATOM 756 C CA . ASP A 1 94 ? 2.059 0.064 -15.045 1.00 90.19 94 ASP A CA 1
ATOM 757 C C . ASP A 1 94 ? 0.575 0.209 -14.671 1.00 90.19 94 ASP A C 1
ATOM 759 O O . ASP A 1 94 ? -0.087 1.206 -14.981 1.00 90.19 94 ASP A O 1
ATOM 763 N N . SER A 1 95 ? 0.054 -0.782 -13.952 1.00 93.94 95 SER A N 1
ATOM 764 C CA . SER A 1 95 ? -1.301 -0.720 -13.407 1.00 93.94 95 SER A CA 1
ATOM 765 C C . SER A 1 95 ? -1.352 0.207 -12.194 1.00 93.94 95 SER A C 1
ATOM 767 O O . SER A 1 95 ? -0.381 0.313 -11.451 1.00 93.94 95 SER A O 1
ATOM 769 N N . ALA A 1 96 ? -2.494 0.846 -11.936 1.00 94.19 96 ALA A N 1
ATOM 770 C CA . ALA A 1 96 ? -2.676 1.725 -10.779 1.00 94.19 96 ALA A CA 1
ATOM 771 C C . ALA A 1 96 ? -3.710 1.172 -9.791 1.00 94.19 96 ALA A C 1
ATOM 773 O O . ALA A 1 96 ? -4.795 0.731 -10.179 1.00 94.19 96 ALA A O 1
ATOM 774 N N . CYS A 1 97 ? -3.391 1.239 -8.498 1.00 94.31 97 CYS A N 1
ATOM 775 C CA . CYS A 1 97 ? -4.346 0.991 -7.428 1.00 94.31 97 CYS A CA 1
ATOM 776 C C . CYS A 1 97 ? -5.185 2.256 -7.187 1.00 94.31 97 CYS A C 1
ATOM 778 O O . CYS A 1 97 ? -4.640 3.313 -6.882 1.00 94.31 97 CYS A O 1
ATOM 780 N N . ALA A 1 98 ? -6.509 2.147 -7.312 1.00 90.94 98 ALA A N 1
ATOM 781 C CA . ALA A 1 98 ? -7.438 3.274 -7.165 1.00 90.94 98 ALA A CA 1
ATOM 782 C C . ALA A 1 98 ? -7.954 3.480 -5.727 1.00 90.94 98 ALA A C 1
ATOM 784 O O . ALA A 1 98 ? -8.857 4.281 -5.502 1.00 90.94 98 ALA A O 1
ATOM 785 N N . SER A 1 99 ? -7.442 2.711 -4.770 1.00 93.50 99 SER A N 1
ATOM 786 C CA . SER A 1 99 ? -7.925 2.708 -3.396 1.00 93.50 99 SER A CA 1
ATOM 787 C C . SER A 1 99 ? -7.025 3.507 -2.477 1.00 93.50 99 SER A C 1
ATOM 789 O O . SER A 1 99 ? -5.888 3.109 -2.238 1.00 93.50 99 SER A O 1
ATOM 791 N N . ASP A 1 100 ? -7.566 4.552 -1.863 1.00 93.75 100 ASP A N 1
ATOM 792 C CA . ASP A 1 100 ? -6.831 5.348 -0.885 1.00 93.75 100 ASP A CA 1
ATOM 793 C C . ASP A 1 100 ? -6.457 4.554 0.377 1.00 93.75 100 ASP A C 1
ATOM 795 O O . ASP A 1 100 ? -5.352 4.728 0.888 1.00 93.75 100 ASP A O 1
ATOM 799 N N . LEU A 1 101 ? -7.312 3.637 0.852 1.00 94.50 101 LEU A N 1
ATOM 800 C CA . LEU A 1 101 ? -7.001 2.777 2.003 1.00 94.50 101 LEU A CA 1
ATOM 801 C C . LEU A 1 101 ? -5.846 1.831 1.689 1.00 94.50 101 LEU A C 1
ATOM 803 O O . LEU A 1 101 ? -4.861 1.780 2.427 1.00 94.50 101 LEU A O 1
ATOM 807 N N . THR A 1 102 ? -5.948 1.108 0.575 1.00 96.19 102 THR A N 1
ATOM 808 C CA . THR A 1 102 ? -4.899 0.182 0.153 1.00 96.19 102 THR A CA 1
ATOM 809 C C . THR A 1 102 ? -3.593 0.922 -0.121 1.00 96.19 102 THR A C 1
ATOM 811 O O . THR A 1 102 ? -2.530 0.488 0.325 1.00 96.19 102 THR A O 1
ATOM 814 N N . VAL A 1 103 ? -3.668 2.054 -0.818 1.00 96.12 103 VAL A N 1
ATOM 815 C CA . VAL A 1 103 ? -2.520 2.911 -1.108 1.00 96.12 103 VAL A CA 1
ATOM 816 C C . VAL A 1 103 ? -1.852 3.381 0.176 1.00 96.12 103 VAL A C 1
ATOM 818 O O . VAL A 1 103 ? -0.662 3.128 0.354 1.00 96.12 103 VAL A O 1
ATOM 821 N N . ALA A 1 104 ? -2.596 3.990 1.100 1.00 95.81 104 ALA A N 1
ATOM 822 C CA . ALA A 1 104 ? -2.046 4.455 2.369 1.00 95.81 104 ALA A CA 1
ATOM 823 C C . ALA A 1 104 ? -1.402 3.307 3.158 1.00 95.81 104 ALA A C 1
ATOM 825 O O . ALA A 1 104 ? -0.308 3.459 3.706 1.00 95.81 104 ALA A O 1
ATOM 826 N N . ALA A 1 105 ? -2.034 2.132 3.169 1.00 96.69 105 ALA A N 1
ATOM 827 C CA . ALA A 1 105 ? -1.530 0.980 3.900 1.00 96.69 105 ALA A CA 1
ATOM 828 C 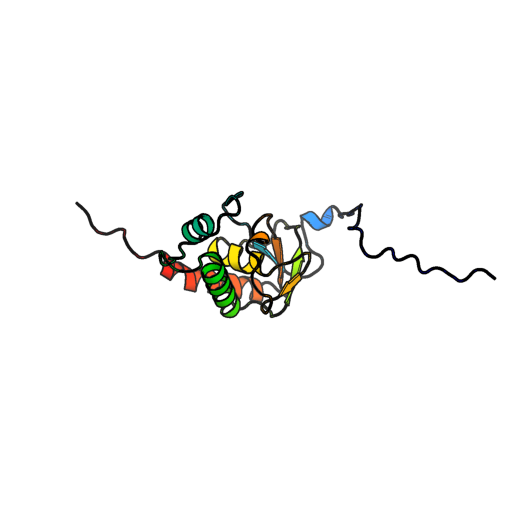C . ALA A 1 105 ? -0.204 0.466 3.316 1.00 96.69 105 ALA A C 1
ATOM 830 O O . ALA A 1 105 ? 0.765 0.272 4.055 1.00 96.69 105 ALA A O 1
ATOM 831 N N . VAL A 1 106 ? -0.109 0.336 1.991 1.00 97.06 106 VAL A N 1
ATOM 832 C CA . VAL A 1 106 ? 1.128 -0.068 1.304 1.00 97.06 106 VAL A CA 1
ATOM 833 C C . VAL A 1 106 ? 2.239 0.972 1.479 1.00 97.06 106 VAL A C 1
ATOM 835 O O . VAL A 1 106 ? 3.377 0.623 1.813 1.00 97.06 106 VAL A O 1
ATOM 838 N N . MET A 1 107 ? 1.919 2.255 1.311 1.00 95.69 107 MET A N 1
ATOM 839 C CA . MET A 1 107 ? 2.880 3.349 1.468 1.00 95.69 107 MET A CA 1
ATOM 840 C C . MET A 1 107 ? 3.428 3.424 2.893 1.00 95.69 107 MET A C 1
ATOM 842 O O . MET A 1 107 ? 4.640 3.528 3.081 1.00 95.69 107 MET A O 1
ATOM 846 N N . SER A 1 108 ? 2.571 3.251 3.904 1.00 96.25 108 SER A N 1
ATOM 847 C CA . SER A 1 108 ? 2.980 3.269 5.314 1.00 96.25 108 SER A CA 1
ATOM 848 C C . SER A 1 108 ? 4.003 2.178 5.671 1.00 96.25 108 SER A C 1
ATOM 850 O O . SER A 1 108 ? 4.813 2.343 6.588 1.00 96.25 108 SER A O 1
ATOM 852 N N . LYS A 1 109 ? 4.010 1.070 4.919 1.00 97.44 109 LYS A N 1
ATOM 853 C CA . LYS A 1 109 ? 4.939 -0.061 5.073 1.00 97.44 109 LYS A CA 1
ATOM 854 C C . LYS A 1 109 ? 6.128 -0.025 4.119 1.00 97.44 109 LYS A C 1
ATOM 856 O O . LYS A 1 109 ? 7.001 -0.892 4.179 1.00 97.44 109 LYS A O 1
ATOM 861 N N . SER A 1 110 ? 6.216 1.004 3.290 1.00 94.75 110 SER A N 1
ATOM 862 C CA . SER A 1 110 ? 7.336 1.220 2.383 1.00 94.75 110 SER A CA 1
ATOM 863 C C . SER A 1 110 ? 8.381 2.131 3.030 1.00 94.75 110 SER A C 1
ATOM 865 O O . SER A 1 110 ? 8.080 2.967 3.884 1.00 94.75 110 SER A O 1
ATOM 867 N N . SER A 1 111 ? 9.655 1.929 2.712 1.00 89.06 111 SER A N 1
ATOM 868 C CA . SER A 1 111 ? 10.738 2.844 3.100 1.00 89.06 111 SER A CA 1
ATOM 869 C C . SER A 1 111 ? 11.886 2.758 2.116 1.00 89.06 111 SER A C 1
ATOM 871 O O . SER A 1 111 ? 12.478 1.694 1.945 1.00 89.06 111 SER A O 1
ATOM 873 N N . GLY A 1 112 ? 12.244 3.892 1.515 1.00 86.56 112 GLY A N 1
ATOM 874 C CA . GLY A 1 112 ? 13.253 3.918 0.462 1.00 86.56 112 GLY A CA 1
ATOM 875 C C . GLY A 1 112 ? 12.818 3.030 -0.703 1.00 86.56 112 GLY A C 1
ATOM 876 O O . GLY A 1 112 ? 11.743 3.229 -1.253 1.00 86.56 112 GLY A O 1
ATOM 877 N N . ASN A 1 113 ? 13.636 2.030 -1.031 1.00 91.56 113 ASN A N 1
ATOM 878 C CA . ASN A 1 113 ? 13.417 1.157 -2.188 1.00 91.56 113 ASN A CA 1
ATOM 879 C C . ASN A 1 113 ? 12.845 -0.222 -1.814 1.00 91.56 113 ASN A C 1
ATOM 881 O O . ASN A 1 113 ? 12.982 -1.166 -2.591 1.00 91.56 113 ASN A O 1
ATOM 885 N N . ILE A 1 114 ? 12.261 -0.375 -0.621 1.00 94.50 114 ILE A N 1
ATOM 886 C CA . ILE A 1 114 ? 11.711 -1.657 -0.171 1.00 94.50 114 ILE A CA 1
ATOM 887 C C . ILE A 1 114 ? 10.368 -1.493 0.537 1.00 94.50 114 ILE A C 1
ATOM 889 O O . ILE A 1 114 ? 10.168 -0.584 1.349 1.00 94.50 114 ILE A O 1
ATOM 893 N N . PHE A 1 115 ? 9.463 -2.412 0.231 1.00 96.75 115 PHE A N 1
ATOM 894 C CA . PHE A 1 115 ? 8.231 -2.668 0.954 1.00 96.75 115 PHE A CA 1
ATOM 895 C C . PHE A 1 115 ? 8.415 -3.940 1.775 1.00 96.75 115 PHE A C 1
ATOM 897 O O . PHE A 1 115 ? 8.991 -4.913 1.289 1.00 96.75 115 PHE A O 1
ATOM 904 N N . LEU A 1 116 ? 7.922 -3.928 3.013 1.00 97.12 116 LEU A N 1
ATOM 905 C CA . LEU A 1 116 ? 7.987 -5.068 3.921 1.00 97.12 116 LEU A CA 1
ATOM 906 C C . LEU A 1 116 ? 6.631 -5.274 4.594 1.00 97.12 116 LEU A C 1
ATOM 908 O O . LEU A 1 116 ? 6.193 -4.452 5.402 1.00 97.12 116 LEU A O 1
ATOM 912 N N . LYS A 1 117 ? 5.994 -6.415 4.328 1.00 96.44 117 LYS A N 1
ATOM 913 C CA . LYS A 1 117 ? 4.670 -6.762 4.863 1.00 96.44 117 LYS A CA 1
ATOM 914 C C . LYS A 1 117 ? 4.652 -6.833 6.391 1.00 96.44 117 LYS A C 1
ATOM 916 O O . LYS A 1 117 ? 3.624 -6.543 6.994 1.00 96.44 117 LYS A O 1
ATOM 921 N N . GLN A 1 118 ? 5.779 -7.181 7.014 1.00 94.38 118 GLN A N 1
ATOM 922 C CA . GLN A 1 118 ? 5.922 -7.312 8.471 1.00 94.38 118 GLN A CA 1
ATOM 923 C C . GLN A 1 118 ? 6.365 -6.021 9.181 1.00 94.38 118 GLN A C 1
ATOM 925 O O . GLN A 1 118 ? 6.399 -5.974 10.409 1.00 94.38 118 GLN A O 1
ATOM 930 N N . LYS A 1 119 ? 6.727 -4.969 8.438 1.00 94.00 119 LYS A N 1
ATOM 931 C CA . LYS A 1 119 ? 7.170 -3.700 9.027 1.00 94.00 119 LYS A CA 1
ATOM 932 C C . LYS A 1 119 ? 5.996 -2.990 9.705 1.00 94.00 119 LYS A C 1
ATOM 934 O O . LYS A 1 119 ? 4.896 -2.968 9.164 1.00 94.00 119 LYS A O 1
ATOM 939 N N . GLN A 1 120 ? 6.237 -2.342 10.844 1.00 94.38 120 GLN A N 1
ATOM 940 C CA . GLN A 1 120 ? 5.223 -1.476 11.446 1.00 94.38 120 GLN A CA 1
ATOM 941 C C . GLN A 1 120 ? 4.898 -0.274 10.534 1.00 94.38 120 GLN A C 1
ATOM 943 O O . GLN A 1 120 ? 5.825 0.393 10.058 1.00 94.38 120 GLN A O 1
ATOM 948 N N . PRO A 1 121 ? 3.609 0.030 10.300 1.00 96.12 121 PRO A N 1
ATOM 949 C CA . PRO A 1 121 ? 3.192 1.202 9.539 1.00 96.12 121 PRO A CA 1
ATOM 950 C C . PRO A 1 121 ? 3.728 2.523 10.102 1.00 96.12 121 PRO A C 1
ATOM 952 O O . PRO A 1 121 ? 3.607 2.818 11.293 1.00 96.12 121 PRO A O 1
ATOM 955 N N . SER A 1 122 ? 4.264 3.360 9.217 1.00 94.88 122 SER A N 1
ATOM 956 C CA . SER A 1 122 ? 4.587 4.759 9.496 1.00 94.88 122 SER A CA 1
ATOM 957 C C . SER A 1 122 ? 3.651 5.667 8.708 1.00 94.88 122 SER A C 1
ATOM 959 O O . SER A 1 122 ? 3.672 5.642 7.478 1.00 94.88 122 SER A O 1
ATOM 961 N N . LEU A 1 123 ? 2.856 6.495 9.394 1.00 93.50 123 LEU A N 1
ATOM 962 C CA . LEU A 1 123 ? 1.939 7.429 8.726 1.00 93.50 123 LEU A CA 1
ATOM 963 C C . LEU A 1 123 ? 2.698 8.452 7.869 1.00 93.50 123 LEU A C 1
ATOM 965 O O . LEU A 1 123 ? 2.274 8.762 6.764 1.00 93.50 123 LEU A O 1
ATOM 969 N N . TYR A 1 124 ? 3.887 8.872 8.309 1.00 89.00 124 TYR A N 1
ATOM 970 C CA . TYR A 1 124 ? 4.782 9.769 7.565 1.00 89.00 124 TYR A CA 1
ATOM 971 C C . TYR A 1 124 ? 5.358 9.155 6.276 1.00 89.00 124 TYR A C 1
ATOM 973 O O . TYR A 1 124 ? 6.016 9.843 5.501 1.00 89.00 124 TYR A O 1
ATOM 981 N N . GLY A 1 125 ? 5.150 7.853 6.040 1.00 87.31 125 GLY A N 1
ATOM 982 C CA . GLY A 1 125 ? 5.454 7.211 4.758 1.00 87.31 125 GLY A CA 1
ATOM 983 C C . GLY A 1 125 ? 4.403 7.477 3.674 1.00 87.31 125 GLY A C 1
ATOM 984 O O . GLY A 1 125 ? 4.653 7.190 2.505 1.00 87.31 125 GLY A O 1
ATOM 985 N N . ILE A 1 126 ? 3.236 8.016 4.044 1.00 91.50 126 ILE A N 1
ATOM 986 C CA . ILE A 1 126 ? 2.136 8.332 3.129 1.00 91.50 126 ILE A CA 1
ATOM 987 C C . ILE A 1 126 ? 2.360 9.741 2.572 1.00 91.50 126 ILE A C 1
ATOM 989 O O . ILE A 1 126 ? 2.073 10.735 3.239 1.00 91.50 126 ILE A O 1
ATOM 993 N N . GLY A 1 127 ? 2.883 9.815 1.349 1.00 86.94 127 GLY A N 1
ATOM 994 C CA . GLY A 1 127 ? 3.162 11.073 0.659 1.00 86.94 127 GLY A CA 1
ATOM 995 C C . GLY A 1 127 ? 3.380 10.870 -0.847 1.00 86.94 127 GLY A C 1
ATOM 996 O O . GLY A 1 127 ? 2.406 10.607 -1.552 1.00 86.94 127 GLY A O 1
ATOM 997 N N . PRO A 1 128 ? 4.618 10.979 -1.374 1.00 88.25 128 PRO A N 1
ATOM 998 C CA . PRO A 1 128 ? 4.869 10.851 -2.809 1.00 88.25 128 PRO A CA 1
ATOM 999 C C . PRO A 1 128 ? 4.465 9.480 -3.372 1.00 88.25 128 PRO A C 1
ATOM 1001 O O . PRO A 1 128 ? 4.642 8.477 -2.681 1.00 88.25 128 PRO A O 1
ATOM 1004 N N . PRO A 1 129 ? 3.993 9.405 -4.631 1.00 91.81 129 PRO A N 1
ATOM 1005 C CA . PRO A 1 129 ? 3.628 8.141 -5.260 1.00 91.81 129 PRO A CA 1
ATOM 1006 C C . PRO A 1 129 ? 4.779 7.137 -5.263 1.00 91.81 129 PRO A C 1
ATOM 1008 O O . PRO A 1 129 ? 5.937 7.499 -5.483 1.00 91.81 129 PRO A O 1
ATOM 1011 N N . ILE A 1 130 ? 4.436 5.865 -5.097 1.00 94.25 130 ILE A N 1
ATOM 1012 C CA . ILE A 1 130 ? 5.384 4.757 -5.184 1.00 94.25 130 ILE A CA 1
ATOM 1013 C C . ILE A 1 130 ? 4.887 3.704 -6.168 1.00 94.25 130 ILE A C 1
ATOM 1015 O O . ILE A 1 130 ? 3.699 3.615 -6.473 1.00 94.25 130 ILE A O 1
ATOM 1019 N N . VAL A 1 131 ? 5.805 2.873 -6.638 1.00 95.50 131 VAL A N 1
ATOM 1020 C CA . VAL A 1 131 ? 5.526 1.723 -7.492 1.00 95.50 131 VAL A CA 1
ATOM 1021 C C . VAL A 1 131 ? 6.123 0.493 -6.832 1.00 95.50 131 VAL A C 1
ATOM 1023 O O . VAL A 1 131 ? 7.329 0.461 -6.574 1.00 95.50 131 VAL A O 1
ATOM 1026 N N . LEU A 1 132 ? 5.288 -0.508 -6.553 1.00 96.12 132 LEU A N 1
ATOM 1027 C CA . LEU A 1 132 ? 5.770 -1.830 -6.164 1.00 96.12 132 LEU A CA 1
ATOM 1028 C C . LEU A 1 132 ? 6.114 -2.631 -7.410 1.00 96.12 132 LEU A C 1
ATOM 1030 O O . LEU A 1 132 ? 5.339 -2.649 -8.365 1.00 96.12 132 LEU A O 1
ATOM 1034 N N . LEU A 1 133 ? 7.259 -3.304 -7.377 1.00 95.12 133 LEU A N 1
ATOM 1035 C CA . LEU A 1 133 ? 7.671 -4.229 -8.425 1.00 95.12 133 LEU A CA 1
ATOM 1036 C C . LEU A 1 133 ? 7.270 -5.643 -8.021 1.00 95.12 133 LEU A C 1
ATOM 1038 O O . LEU A 1 133 ? 7.842 -6.204 -7.083 1.00 95.12 133 LEU A O 1
ATOM 1042 N N . LEU A 1 134 ? 6.276 -6.180 -8.721 1.00 95.25 134 LEU A N 1
ATOM 1043 C CA . LEU A 1 134 ? 5.795 -7.548 -8.567 1.00 95.25 134 LEU A CA 1
ATOM 1044 C C . LEU A 1 134 ? 6.432 -8.462 -9.615 1.00 95.25 134 LEU A C 1
ATOM 1046 O O . LEU A 1 134 ? 7.003 -7.983 -10.603 1.00 95.25 134 LEU A O 1
ATOM 1050 N N . SER A 1 135 ? 6.372 -9.771 -9.377 1.00 92.44 135 SER A N 1
ATOM 1051 C CA . SER A 1 135 ? 7.080 -10.758 -10.202 1.00 92.44 135 SER A CA 1
ATOM 1052 C C . SER A 1 135 ? 6.541 -10.790 -11.632 1.00 92.44 135 SER A C 1
ATOM 1054 O O . SER A 1 135 ? 7.315 -10.848 -12.589 1.00 92.44 135 SER A O 1
ATOM 1056 N N . ASP A 1 136 ? 5.216 -10.718 -11.771 1.00 93.06 136 ASP A N 1
ATOM 1057 C CA . ASP A 1 136 ? 4.499 -10.831 -13.035 1.00 93.06 136 ASP A CA 1
ATOM 1058 C C . ASP A 1 136 ? 3.132 -10.117 -12.998 1.00 93.06 136 ASP A C 1
ATOM 1060 O O . ASP A 1 136 ? 2.705 -9.556 -11.986 1.00 93.06 136 ASP A O 1
ATOM 1064 N N . GLU A 1 137 ? 2.442 -10.119 -14.141 1.00 93.81 137 GLU A N 1
ATOM 1065 C CA . GLU A 1 137 ? 1.118 -9.511 -14.295 1.00 93.81 137 GLU A CA 1
ATOM 1066 C C . GLU A 1 137 ? 0.042 -10.252 -13.483 1.00 93.81 137 GLU A C 1
ATOM 1068 O O . GLU A 1 137 ? -0.943 -9.644 -13.068 1.00 93.81 137 GLU A O 1
ATOM 1073 N N . GLN A 1 138 ? 0.207 -11.554 -13.223 1.00 95.00 138 GLN A N 1
ATOM 1074 C CA . GLN A 1 138 ? -0.772 -12.316 -12.453 1.00 95.00 138 GLN A CA 1
ATOM 1075 C C . GLN A 1 138 ? -0.813 -11.825 -11.003 1.00 95.00 138 GLN A C 1
ATOM 1077 O O . GLN A 1 138 ? -1.908 -11.565 -10.499 1.00 95.00 138 GLN A O 1
ATOM 1082 N N . GLU A 1 139 ? 0.341 -11.614 -10.363 1.00 95.31 139 GLU A N 1
ATOM 1083 C CA . GLU A 1 139 ? 0.409 -11.034 -9.013 1.00 95.31 139 GLU A CA 1
ATOM 1084 C C . GLU A 1 139 ? -0.269 -9.652 -8.956 1.00 95.31 139 GLU A C 1
ATOM 1086 O O . GLU A 1 139 ? -1.054 -9.369 -8.045 1.00 95.31 139 GLU A O 1
ATOM 1091 N N . VAL A 1 140 ? -0.038 -8.797 -9.962 1.00 96.12 140 VAL A N 1
ATOM 1092 C CA . VAL A 1 140 ? -0.703 -7.484 -10.072 1.00 96.12 140 VAL A CA 1
ATOM 1093 C C . VAL A 1 140 ? -2.223 -7.647 -10.130 1.00 96.12 140 VAL A C 1
ATOM 1095 O O . VAL A 1 140 ? -2.956 -6.992 -9.379 1.00 96.12 140 VAL A O 1
ATOM 1098 N N . GLN A 1 141 ? -2.716 -8.536 -10.993 1.00 96.62 141 GLN A N 1
ATOM 1099 C CA . GLN A 1 141 ? -4.150 -8.767 -11.146 1.00 96.62 141 GLN A CA 1
ATOM 1100 C C . GLN A 1 141 ? -4.783 -9.380 -9.894 1.00 96.62 141 GLN A C 1
ATOM 1102 O O . GLN A 1 141 ? -5.918 -9.027 -9.564 1.00 96.62 141 GLN A O 1
ATOM 1107 N N . GLU A 1 142 ? -4.075 -10.245 -9.168 1.00 96.50 142 GLU A N 1
ATOM 1108 C CA . GLU A 1 142 ? -4.530 -10.813 -7.896 1.00 96.50 142 GLU A CA 1
ATOM 1109 C C . GLU A 1 142 ? -4.711 -9.732 -6.829 1.00 96.50 142 GLU A C 1
ATOM 1111 O O . GLU A 1 142 ? -5.773 -9.668 -6.199 1.00 96.50 142 GLU A O 1
ATOM 1116 N N . VAL A 1 143 ? -3.743 -8.820 -6.690 1.00 96.50 143 VAL A N 1
ATOM 1117 C CA . VAL A 1 143 ? -3.854 -7.665 -5.787 1.00 96.50 143 VAL A CA 1
ATOM 1118 C C . VAL A 1 143 ? -5.031 -6.778 -6.191 1.00 96.50 143 VAL A C 1
ATOM 1120 O O . VAL A 1 143 ? -5.902 -6.493 -5.369 1.00 96.50 143 VAL A O 1
ATOM 1123 N N . LEU A 1 144 ? -5.127 -6.383 -7.463 1.00 96.31 144 LEU A N 1
ATOM 1124 C CA . LEU A 1 144 ? -6.212 -5.518 -7.942 1.00 96.31 144 LEU A CA 1
ATOM 1125 C C . LEU A 1 144 ? -7.591 -6.173 -7.823 1.00 96.31 144 LEU A C 1
ATOM 1127 O O . LEU A 1 144 ? -8.594 -5.495 -7.594 1.00 96.31 144 LEU A O 1
ATOM 1131 N N . LYS A 1 145 ? -7.681 -7.490 -8.017 1.00 95.81 145 LYS A N 1
ATOM 1132 C CA . LYS A 1 145 ? -8.913 -8.253 -7.801 1.00 95.81 145 LYS A CA 1
ATOM 1133 C C . LYS A 1 145 ? -9.277 -8.275 -6.319 1.00 95.81 145 LYS A C 1
ATOM 1135 O O . LYS A 1 145 ? -10.438 -8.041 -5.994 1.00 95.81 145 LYS A O 1
ATOM 1140 N N . TRP A 1 146 ? -8.309 -8.506 -5.434 1.00 95.44 146 TRP A N 1
ATOM 1141 C CA . TRP A 1 146 ? -8.528 -8.492 -3.989 1.00 95.44 146 TRP A CA 1
ATOM 1142 C C . TRP A 1 146 ? -9.046 -7.133 -3.508 1.00 95.44 146 TRP A C 1
ATOM 1144 O O . TRP A 1 146 ? -10.059 -7.098 -2.810 1.00 95.44 146 TRP A O 1
ATOM 1154 N N . VAL A 1 147 ? -8.422 -6.033 -3.952 1.00 94.00 147 VAL A N 1
ATOM 1155 C CA . VAL A 1 147 ? -8.835 -4.656 -3.618 1.00 94.00 147 VAL A CA 1
ATOM 1156 C C . VAL A 1 147 ? -10.273 -4.406 -4.066 1.00 94.00 147 VAL A C 1
ATOM 1158 O O . VAL A 1 147 ? -11.107 -3.971 -3.278 1.00 94.00 147 VAL A O 1
ATOM 1161 N N . ARG A 1 148 ? -10.601 -4.762 -5.316 1.00 92.56 148 ARG A N 1
ATOM 1162 C CA . ARG A 1 148 ? -11.964 -4.622 -5.853 1.00 92.56 148 ARG A CA 1
ATOM 1163 C C . ARG A 1 148 ? -13.005 -5.380 -5.029 1.00 92.56 148 ARG A C 1
ATOM 1165 O O . ARG A 1 148 ? -14.092 -4.854 -4.823 1.00 92.56 148 ARG A O 1
ATOM 1172 N N . LEU A 1 149 ? -12.688 -6.593 -4.576 1.00 90.25 149 LEU A N 1
ATOM 1173 C CA . LEU A 1 149 ? -13.612 -7.422 -3.796 1.00 90.25 149 LEU A CA 1
ATOM 1174 C C . LEU A 1 149 ? -13.830 -6.881 -2.379 1.00 90.25 149 LEU A C 1
ATOM 1176 O O . LEU A 1 149 ? -14.966 -6.837 -1.926 1.00 90.25 149 LEU A O 1
ATOM 1180 N N . HIS A 1 150 ? -12.771 -6.451 -1.694 1.00 84.50 150 HIS A N 1
ATOM 1181 C CA . HIS A 1 150 ? -12.844 -6.112 -0.266 1.00 84.50 150 HIS A CA 1
ATOM 1182 C C . HIS A 1 150 ? -13.211 -4.649 0.007 1.00 84.50 150 HIS A C 1
ATOM 1184 O O . HIS A 1 150 ? -13.535 -4.297 1.139 1.00 84.50 150 HIS A O 1
ATOM 1190 N N . GLU A 1 151 ? -13.206 -3.797 -1.017 1.00 74.62 151 GLU A N 1
ATOM 1191 C CA . GLU A 1 151 ? -13.571 -2.384 -0.875 1.00 74.62 151 GLU A CA 1
ATOM 1192 C C . GLU A 1 151 ? -14.874 -2.004 -1.577 1.00 74.62 151 GLU A C 1
ATOM 1194 O O . GLU A 1 151 ? -15.465 -0.968 -1.262 1.00 74.62 151 GLU A O 1
ATOM 1199 N N . ALA A 1 152 ? -15.392 -2.863 -2.463 1.00 59.59 152 ALA A N 1
ATOM 1200 C CA . ALA A 1 152 ? -16.783 -2.769 -2.901 1.00 59.59 152 ALA A CA 1
ATOM 1201 C C . ALA A 1 152 ? -17.756 -2.866 -1.707 1.00 59.59 152 ALA A C 1
ATOM 1203 O O . ALA A 1 152 ? -18.789 -2.194 -1.706 1.00 59.59 152 ALA A O 1
ATOM 1204 N N . ASP A 1 153 ? -17.378 -3.615 -0.667 1.00 48.94 153 ASP A N 1
ATOM 1205 C CA . ASP A 1 153 ? -18.165 -3.792 0.556 1.00 48.94 153 ASP A CA 1
ATOM 1206 C C . ASP A 1 153 ? -18.108 -2.582 1.506 1.00 48.94 153 ASP A C 1
ATOM 1208 O O . ASP A 1 153 ? -19.051 -2.349 2.260 1.00 48.94 153 ASP A O 1
ATOM 1212 N N . GLN A 1 154 ? -17.066 -1.743 1.440 1.00 51.47 154 GLN A N 1
ATOM 1213 C CA . GLN A 1 154 ? -16.954 -0.551 2.296 1.00 51.47 154 GLN A CA 1
ATOM 1214 C C . GLN A 1 154 ? -17.779 0.649 1.789 1.00 51.47 154 GLN A C 1
ATOM 1216 O O . GLN A 1 154 ? -18.074 1.564 2.556 1.00 51.47 154 GLN A O 1
ATOM 1221 N N . LYS A 1 155 ? -18.226 0.644 0.523 1.00 44.50 155 LYS A N 1
ATOM 1222 C CA . LYS A 1 155 ? -19.045 1.723 -0.075 1.00 44.50 155 LYS A CA 1
ATOM 1223 C C . LYS A 1 155 ? -20.545 1.685 0.270 1.00 44.50 155 LYS A C 1
ATOM 1225 O O . LYS A 1 155 ? -21.308 2.461 -0.305 1.00 44.50 155 LYS A O 1
ATOM 1230 N N . ARG A 1 156 ? -21.010 0.834 1.193 1.00 42.72 156 ARG A N 1
ATOM 1231 C CA . ARG A 1 156 ? -22.408 0.863 1.674 1.00 42.72 156 ARG A CA 1
ATOM 1232 C C . ARG A 1 156 ? -22.468 0.931 3.200 1.00 42.72 156 ARG A C 1
ATOM 1234 O O . ARG A 1 156 ? -22.498 -0.099 3.865 1.00 42.72 156 ARG A O 1
ATOM 1241 N N . PRO A 1 157 ? -22.561 2.151 3.747 1.00 36.91 157 PRO A N 1
ATOM 1242 C CA . PRO A 1 157 ? -23.819 2.509 4.403 1.00 36.91 157 PRO A CA 1
ATOM 1243 C C . PRO A 1 157 ? -24.235 3.969 4.127 1.00 36.91 157 PRO A C 1
ATOM 1245 O O . PRO A 1 157 ? -23.446 4.891 4.300 1.00 36.91 157 PRO A O 1
ATOM 1248 N N . GLY A 1 158 ? -25.502 4.194 3.752 1.00 43.44 158 GLY A N 1
ATOM 1249 C CA . GLY A 1 158 ? -26.148 5.497 3.991 1.00 43.44 158 GLY A CA 1
ATOM 1250 C C . GLY A 1 158 ? -26.477 6.410 2.802 1.00 43.44 158 GLY A C 1
ATOM 1251 O O . GLY A 1 158 ? -26.461 7.623 2.971 1.00 43.44 158 GLY A O 1
ATOM 1252 N N . GLN A 1 159 ? -26.853 5.893 1.630 1.00 37.91 159 GLN A N 1
ATOM 1253 C CA . GLN A 1 159 ? -27.680 6.678 0.696 1.00 37.91 159 GLN A CA 1
ATOM 1254 C C . GLN A 1 159 ? -28.992 5.945 0.445 1.00 37.91 159 GLN A C 1
ATOM 1256 O O . GLN A 1 159 ? -29.119 5.151 -0.483 1.00 37.91 159 GLN A O 1
ATOM 1261 N N . GLY A 1 160 ? -29.947 6.169 1.348 1.00 38.47 160 GLY A N 1
ATOM 1262 C CA . GLY A 1 160 ? -31.253 5.525 1.290 1.00 38.47 160 GLY A CA 1
ATOM 1263 C C . GLY A 1 160 ? -32.279 5.942 2.343 1.00 38.47 160 GLY A C 1
ATOM 1264 O O . GLY A 1 160 ? -33.222 5.191 2.517 1.00 38.47 160 GLY A O 1
ATOM 1265 N N . GLU A 1 161 ? -32.146 7.089 3.017 1.00 37.78 161 GLU A N 1
ATOM 1266 C CA . GLU A 1 161 ? -33.253 7.758 3.734 1.00 37.78 161 GLU A CA 1
ATOM 1267 C C . GLU A 1 161 ? -33.039 9.277 3.583 1.00 37.78 161 GLU A C 1
ATOM 1269 O O . GLU A 1 161 ? -32.058 9.810 4.088 1.00 37.78 161 GLU A O 1
ATOM 1274 N N . LYS A 1 162 ? -33.693 9.923 2.607 1.00 34.09 162 LYS A N 1
ATOM 1275 C CA . LYS A 1 162 ? -35.033 10.563 2.628 1.00 34.09 162 LYS A CA 1
ATOM 1276 C C . LYS A 1 162 ? -34.967 12.048 3.037 1.00 34.09 162 LYS A C 1
ATOM 1278 O O . LYS A 1 162 ? -34.057 12.422 3.771 1.00 34.09 162 LYS A O 1
ATOM 1283 N N . PRO A 1 163 ? -35.849 12.916 2.504 1.00 49.19 163 PRO A N 1
ATOM 1284 C CA . PRO A 1 163 ? -37.317 12.828 2.639 1.00 49.19 163 PRO A CA 1
ATOM 1285 C C . PRO A 1 163 ? -38.068 12.281 1.423 1.00 49.19 163 PRO A C 1
ATOM 1287 O O . PRO A 1 163 ? -37.671 12.610 0.285 1.00 49.19 163 PRO A O 1
#

pLDDT: mean 82.5, std 18.38, range [34.09, 97.56]